Protein AF-A0A3A9JK89-F1 (afdb_monomer)

Mean predicted aligned error: 3.91 Å

Radius of gyration: 12.83 Å; Cα contacts (8 Å, |Δi|>4): 68; chains: 1; bounding box: 23×34×26 Å

Foldseek 3Di:
DEEECAAPPDHVVVVVVCQVPDDDDDDYYYDYPAYPCRVPNVVVVVVVVVVVCCVPVVDDDDDD

Secondary structure (DSSP, 8-state):
-EEETT-SSS-HHHHHHHHHHSPSS---EEETT--TT-TTTHHHHHHHHHHHHHHHH-PPPPP-

Solvent-accessible surface area (backbone atoms only — not comparable to full-atom values): 4018 Å² total; per-residue (Å²): 91,80,43,24,70,52,20,86,82,54,62,60,64,58,58,49,57,54,54,73,72,52,76,81,94,79,60,80,46,74,42,76,90,19,30,76,80,26,84,83,46,44,68,58,58,50,49,56,52,51,51,50,46,32,72,76,66,70,52,84,77,79,86,132

Nearest PDB structures (foldseek):
  2fuk-assembly1_A-2  TM=8.084E-01  e=5.574E-02  Xanthomonas campestris
  3trd-assembly1_A  TM=8.124E-01  e=6.389E-02  Coxiella burnetii
  5cml-assembly1_A  TM=8.348E-01  e=1.103E-01  Rhodothermus marinus
  8qbh-assembly1_A  TM=8.197E-01  e=3.523E-01  Photorhabdus laumondii subsp. laumondii TTO1
  1hkh-assembly1_A  TM=7.440E-01  e=6.974E-01  Microbacterium

Structure (mmCIF, N/CA/C/O backbone):
data_AF-A0A3A9JK89-F1
#
_entry.id   AF-A0A3A9JK89-F1
#
loop_
_atom_site.group_PDB
_atom_site.id
_atom_site.type_symbol
_atom_site.label_atom_id
_atom_site.label_alt_id
_atom_site.label_comp_id
_atom_site.label_asym_id
_atom_s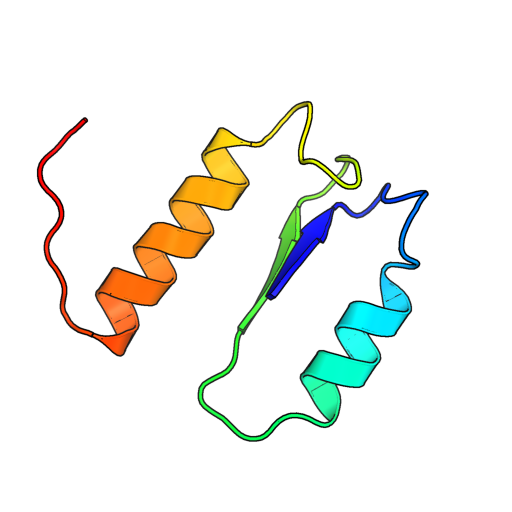ite.label_entity_id
_atom_site.label_seq_id
_atom_site.pdbx_PDB_ins_code
_atom_site.Cartn_x
_atom_site.Cartn_y
_atom_site.Cartn_z
_atom_site.occupancy
_atom_site.B_iso_or_equiv
_atom_site.auth_seq_id
_atom_site.auth_comp_id
_atom_site.auth_asym_id
_atom_site.auth_atom_id
_atom_site.pdbx_PDB_model_num
ATOM 1 N N . MET A 1 1 ? -1.102 -2.437 5.578 1.00 92.25 1 MET A N 1
ATOM 2 C CA . MET A 1 1 ? 0.039 -2.909 4.774 1.00 92.25 1 MET A CA 1
ATOM 3 C C . MET A 1 1 ? 0.252 -1.918 3.649 1.00 92.25 1 MET A C 1
ATOM 5 O O . MET A 1 1 ? -0.724 -1.547 3.004 1.00 92.25 1 MET A O 1
ATOM 9 N N . VAL A 1 2 ? 1.487 -1.461 3.471 1.00 96.62 2 VAL A N 1
ATOM 10 C CA . VAL A 1 2 ? 1.906 -0.569 2.383 1.00 96.62 2 VAL A CA 1
ATOM 11 C C . VAL A 1 2 ? 3.025 -1.301 1.650 1.00 96.62 2 VAL A C 1
ATOM 13 O O . VAL A 1 2 ? 3.928 -1.796 2.317 1.00 96.62 2 VAL A O 1
ATOM 16 N N . GLN A 1 3 ? 2.927 -1.439 0.330 1.00 97.62 3 GLN A N 1
ATOM 17 C CA . GLN A 1 3 ? 3.824 -2.275 -0.475 1.00 97.62 3 GLN A CA 1
ATOM 18 C C . GLN A 1 3 ? 4.190 -1.562 -1.776 1.00 97.62 3 GLN A C 1
ATOM 20 O O . GLN A 1 3 ? 3.296 -1.117 -2.489 1.00 97.62 3 GLN A O 1
ATOM 25 N N . GLY A 1 4 ? 5.478 -1.468 -2.110 1.00 97.75 4 GLY A N 1
ATOM 26 C CA . GLY A 1 4 ? 5.917 -0.991 -3.425 1.00 97.75 4 GLY A CA 1
ATOM 27 C C . GLY A 1 4 ? 5.666 -2.049 -4.50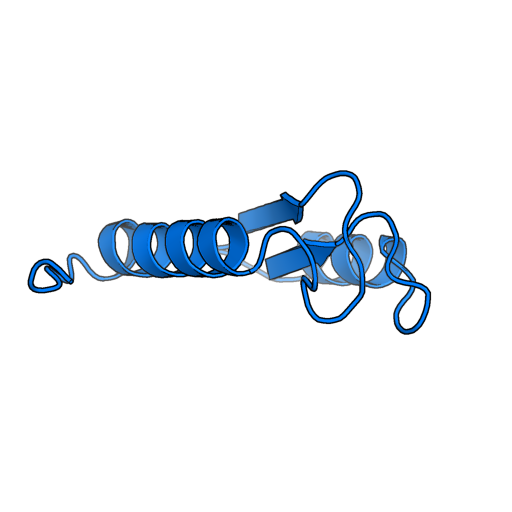4 1.00 97.75 4 GLY A C 1
ATOM 28 O O . GLY A 1 4 ? 5.902 -3.236 -4.261 1.00 97.75 4 GLY A O 1
ATOM 29 N N . THR A 1 5 ? 5.178 -1.657 -5.689 1.00 97.25 5 THR A N 1
ATOM 30 C CA . THR A 1 5 ? 4.900 -2.622 -6.780 1.00 97.25 5 THR A CA 1
ATOM 31 C C . THR A 1 5 ? 6.144 -3.121 -7.513 1.00 97.25 5 THR A C 1
ATOM 33 O O . THR A 1 5 ? 6.078 -4.139 -8.197 1.00 97.25 5 THR A O 1
ATOM 36 N N . LYS A 1 6 ? 7.296 -2.462 -7.334 1.00 97.00 6 LYS A N 1
ATOM 37 C CA . LYS A 1 6 ? 8.611 -2.875 -7.856 1.00 97.00 6 LYS A CA 1
ATOM 38 C C . LYS A 1 6 ? 9.540 -3.384 -6.755 1.00 97.00 6 LYS A C 1
ATOM 40 O O . LYS A 1 6 ? 10.761 -3.338 -6.898 1.00 97.00 6 LYS A O 1
ATOM 45 N N . ASP A 1 7 ? 8.976 -3.858 -5.651 1.00 97.25 7 ASP A N 1
ATOM 46 C CA . ASP A 1 7 ? 9.747 -4.496 -4.594 1.00 97.25 7 ASP A CA 1
ATOM 47 C C . ASP A 1 7 ? 10.407 -5.782 -5.116 1.00 97.25 7 ASP A C 1
ATOM 49 O O . ASP A 1 7 ? 9.757 -6.790 -5.390 1.00 97.25 7 ASP A O 1
ATOM 53 N N . ALA A 1 8 ? 11.725 -5.713 -5.295 1.00 95.94 8 ALA A N 1
ATOM 54 C CA . ALA A 1 8 ? 12.556 -6.831 -5.727 1.00 95.94 8 ALA A CA 1
ATOM 55 C C . ALA A 1 8 ? 13.105 -7.663 -4.551 1.00 95.94 8 ALA A C 1
ATOM 57 O O . ALA A 1 8 ? 13.780 -8.665 -4.782 1.00 95.94 8 ALA A O 1
ATOM 58 N N . VAL A 1 9 ? 12.854 -7.249 -3.305 1.00 97.06 9 VAL A N 1
ATOM 59 C CA . VAL A 1 9 ? 13.319 -7.923 -2.084 1.00 97.06 9 VAL A CA 1
ATOM 60 C C . VAL A 1 9 ? 12.224 -8.837 -1.542 1.00 97.06 9 VAL A C 1
ATOM 62 O O . VAL A 1 9 ? 12.480 -10.000 -1.233 1.00 97.06 9 VAL A O 1
ATOM 65 N N . VAL A 1 10 ? 10.995 -8.329 -1.459 1.00 93.12 10 VAL A N 1
ATOM 66 C CA . VAL A 1 10 ? 9.807 -9.072 -1.038 1.00 93.12 10 VAL A CA 1
ATOM 67 C C . VAL A 1 10 ? 8.807 -9.084 -2.185 1.00 93.12 10 VAL A C 1
ATOM 69 O O . VAL A 1 10 ? 8.341 -8.038 -2.622 1.00 93.12 10 VAL A O 1
ATOM 72 N N . ASN A 1 11 ? 8.448 -10.282 -2.656 1.00 92.62 11 ASN A N 1
ATOM 73 C CA . ASN A 1 11 ? 7.439 -10.434 -3.701 1.00 92.62 11 ASN A CA 1
ATOM 74 C C . ASN A 1 11 ? 6.107 -9.788 -3.250 1.00 92.62 11 ASN A C 1
ATOM 76 O O . ASN A 1 11 ? 5.560 -10.220 -2.228 1.00 92.62 11 ASN A O 1
ATOM 80 N N . PRO A 1 12 ? 5.554 -8.816 -4.003 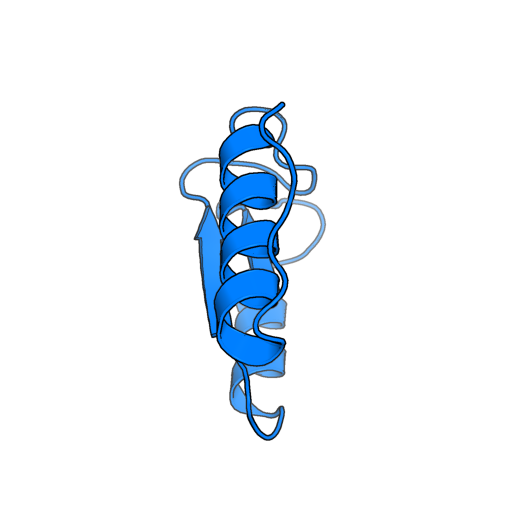1.00 91.06 12 PRO A N 1
ATOM 81 C CA . PRO A 1 12 ? 4.295 -8.151 -3.661 1.00 91.06 12 PRO A CA 1
ATOM 82 C C . PRO A 1 12 ? 3.091 -9.087 -3.451 1.00 91.06 12 PRO A C 1
ATOM 84 O O . PRO A 1 12 ? 2.159 -8.717 -2.729 1.00 91.06 12 PRO A O 1
ATOM 87 N N . GLU A 1 13 ? 3.104 -10.296 -4.026 1.00 93.56 13 GLU A N 1
ATOM 88 C CA . GLU A 1 13 ? 2.058 -11.305 -3.804 1.00 93.56 13 GLU A CA 1
ATOM 89 C C . GLU A 1 13 ? 2.048 -11.835 -2.362 1.00 93.56 13 GLU A C 1
ATOM 91 O O . GLU A 1 13 ? 0.976 -12.070 -1.809 1.00 93.56 13 GLU A O 1
ATOM 96 N N . HIS A 1 14 ? 3.200 -11.922 -1.684 1.00 94.62 14 HIS A N 1
ATOM 97 C CA . HIS A 1 14 ? 3.238 -12.348 -0.277 1.00 94.62 14 HIS A CA 1
ATOM 98 C C . HIS A 1 14 ? 2.459 -11.380 0.627 1.00 94.62 14 HIS A C 1
ATOM 100 O O . HIS A 1 14 ? 1.764 -11.786 1.560 1.00 94.62 14 HIS A O 1
ATOM 106 N N . THR A 1 15 ? 2.538 -10.079 0.335 1.00 94.44 15 THR A N 1
ATOM 107 C CA . THR A 1 15 ? 1.787 -9.046 1.058 1.00 94.44 15 THR A CA 1
ATOM 108 C C . THR A 1 15 ? 0.280 -9.211 0.839 1.00 94.44 15 THR A C 1
ATOM 110 O O . THR A 1 15 ? -0.502 -9.016 1.773 1.00 94.44 15 THR A O 1
ATOM 113 N N . LYS A 1 16 ? -0.142 -9.625 -0.361 1.00 94.75 16 LYS A N 1
ATOM 114 C CA . LYS A 1 16 ? -1.546 -9.917 -0.671 1.00 94.75 16 LYS A CA 1
ATOM 115 C C . LYS A 1 16 ? -2.058 -11.140 0.088 1.00 94.75 16 LYS A C 1
ATOM 117 O O . LYS A 1 16 ? -3.099 -11.049 0.735 1.00 94.75 16 LYS A O 1
ATOM 122 N N . GLU A 1 17 ? -1.316 -12.244 0.068 1.00 96.19 17 GLU A N 1
ATOM 123 C CA . GLU A 1 17 ? -1.670 -13.473 0.794 1.00 96.19 17 GLU A CA 1
ATOM 124 C C . GLU A 1 17 ? -1.830 -13.211 2.300 1.00 96.19 17 GLU A C 1
ATOM 126 O O . GLU A 1 17 ? -2.814 -13.619 2.931 1.00 96.19 17 GLU A O 1
ATOM 131 N N . LEU A 1 18 ? -0.894 -12.456 2.883 1.00 95.06 18 LEU A N 1
ATOM 132 C CA . LEU A 1 18 ? -0.969 -12.058 4.286 1.00 95.06 18 LEU A CA 1
ATOM 133 C C . LEU A 1 18 ? -2.178 -11.150 4.552 1.00 95.06 18 LEU A C 1
ATOM 135 O O . LEU A 1 18 ? -2.881 -11.321 5.553 1.00 95.06 18 L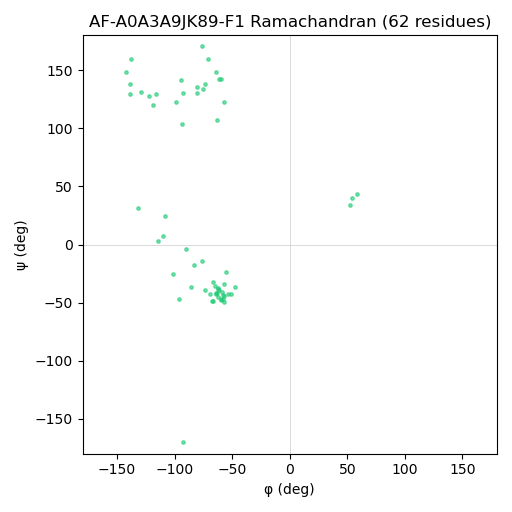EU A O 1
ATOM 139 N N . TYR A 1 19 ? -2.463 -10.204 3.655 1.00 96.38 19 TYR A N 1
ATOM 140 C CA . TYR A 1 19 ? -3.648 -9.364 3.772 1.00 96.38 19 TYR A CA 1
ATOM 141 C C . TYR A 1 19 ? -4.928 -10.199 3.764 1.00 96.38 19 TYR A C 1
ATOM 143 O O . TYR A 1 19 ? -5.775 -9.991 4.628 1.00 96.38 19 TYR A O 1
ATOM 151 N N . GLU A 1 20 ? -5.087 -11.143 2.837 1.00 96.88 20 GLU A N 1
ATOM 152 C CA . GLU A 1 20 ? -6.300 -11.958 2.697 1.00 96.88 20 GLU A CA 1
ATOM 153 C C . GLU A 1 20 ? -6.577 -12.805 3.947 1.00 96.88 20 GLU A C 1
ATOM 155 O O . GLU A 1 20 ? -7.717 -12.854 4.414 1.00 96.88 20 GLU A O 1
ATOM 160 N N . THR A 1 21 ? -5.529 -13.361 4.557 1.00 96.88 21 THR A N 1
ATOM 161 C CA . THR A 1 21 ? -5.620 -14.265 5.71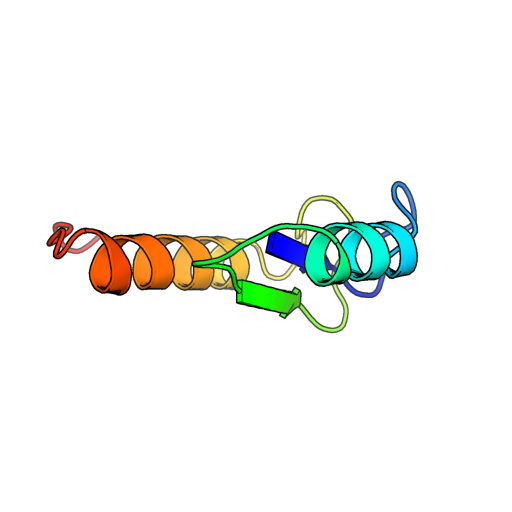8 1.00 96.88 21 THR A CA 1
ATOM 162 C C . THR A 1 21 ? -5.738 -13.564 7.077 1.00 96.88 21 THR A C 1
ATOM 164 O O . THR A 1 21 ? -6.179 -14.177 8.050 1.00 96.88 21 THR A O 1
ATOM 167 N N . THR A 1 22 ? -5.403 -12.275 7.174 1.00 96.00 22 THR A N 1
ATOM 168 C CA . THR A 1 22 ? -5.441 -11.531 8.448 1.00 96.00 22 THR A CA 1
ATOM 169 C C . THR A 1 22 ? -6.872 -11.067 8.798 1.00 96.00 22 THR A C 1
ATOM 171 O O . THR A 1 22 ? -7.567 -10.554 7.922 1.00 96.00 22 THR A O 1
ATOM 174 N N . PRO A 1 23 ? -7.372 -11.191 10.042 1.00 94.00 23 PRO A N 1
ATOM 175 C CA . PRO A 1 23 ? -8.661 -10.608 10.442 1.00 94.00 23 PRO A CA 1
ATOM 176 C C . PRO A 1 23 ? -8.612 -9.066 10.548 1.00 94.00 23 PRO A C 1
ATOM 178 O O . PRO A 1 23 ? -7.545 -8.465 10.625 1.00 94.00 23 PRO A O 1
ATOM 181 N N . GLY A 1 24 ? -9.772 -8.400 10.497 1.00 89.12 24 GLY A N 1
ATOM 182 C CA . GLY A 1 24 ? -9.860 -6.929 10.480 1.00 89.12 24 GLY A CA 1
ATOM 183 C C . GLY A 1 24 ? -9.614 -6.242 11.838 1.00 89.12 24 GLY A C 1
ATOM 184 O O . GLY A 1 24 ? -9.603 -6.921 12.865 1.00 89.12 24 GLY A O 1
ATOM 185 N N . PRO A 1 25 ? -9.484 -4.896 11.868 1.00 91.44 25 PRO A N 1
ATOM 186 C CA . PRO A 1 25 ? -9.465 -3.961 10.734 1.00 91.44 25 PRO A CA 1
ATOM 187 C C . PRO A 1 25 ? -8.128 -3.984 9.974 1.00 91.44 25 PRO A C 1
ATOM 189 O O . PRO A 1 25 ? -7.056 -3.929 10.569 1.00 91.44 25 PRO A O 1
ATOM 192 N N . LYS A 1 26 ? -8.191 -4.031 8.637 1.00 94.00 26 LYS A N 1
ATOM 193 C CA . LYS A 1 26 ? -7.014 -4.123 7.758 1.00 94.00 26 LYS A CA 1
ATOM 194 C C . LYS A 1 26 ? -7.184 -3.292 6.487 1.00 94.00 26 LYS A C 1
ATOM 196 O O . LYS A 1 26 ? -8.283 -3.190 5.947 1.00 94.00 26 LYS A O 1
ATOM 201 N N . ARG A 1 27 ? -6.077 -2.764 5.964 1.00 94.31 27 ARG A N 1
ATOM 202 C CA . ARG A 1 27 ? -5.987 -2.076 4.664 1.00 94.31 27 ARG A CA 1
ATOM 203 C C . ARG A 1 27 ? -4.703 -2.503 3.960 1.00 94.31 27 ARG A C 1
ATOM 205 O O . ARG A 1 27 ? -3.659 -2.592 4.611 1.00 94.31 27 ARG A O 1
ATOM 212 N N . LEU A 1 28 ? -4.783 -2.750 2.659 1.00 95.50 28 LEU A N 1
ATOM 213 C CA . LEU A 1 28 ? -3.639 -2.976 1.779 1.00 95.50 28 LEU A CA 1
ATOM 214 C C . LEU A 1 28 ? -3.599 -1.848 0.751 1.00 95.50 28 LEU A C 1
ATOM 216 O O . LEU A 1 28 ? -4.624 -1.540 0.147 1.00 95.50 28 LEU A O 1
ATOM 220 N N . ILE A 1 29 ? -2.437 -1.215 0.600 1.00 96.94 29 ILE A N 1
ATOM 221 C CA . ILE A 1 29 ? -2.183 -0.200 -0.421 1.00 96.94 29 ILE A CA 1
ATOM 222 C C . ILE A 1 29 ? -0.900 -0.558 -1.151 1.00 96.94 29 ILE A C 1
ATOM 224 O O . ILE A 1 29 ? 0.131 -0.800 -0.519 1.00 96.94 29 ILE A O 1
ATOM 228 N N . TYR A 1 30 ? -0.984 -0.533 -2.475 1.00 97.62 30 TYR A N 1
ATOM 229 C CA . TYR A 1 30 ? 0.171 -0.581 -3.348 1.00 97.62 30 TYR A CA 1
ATOM 230 C C . TYR A 1 30 ? 0.622 0.837 -3.695 1.00 97.62 30 TYR A C 1
ATOM 232 O O . TYR A 1 30 ? -0.187 1.689 -4.065 1.00 97.62 30 TYR A O 1
ATOM 240 N N . ILE A 1 31 ? 1.916 1.090 -3.534 1.00 97.69 31 ILE A N 1
ATOM 241 C CA . ILE A 1 31 ? 2.583 2.295 -4.009 1.00 97.69 31 ILE A CA 1
ATOM 242 C C . ILE A 1 31 ? 3.150 1.951 -5.382 1.00 97.69 31 ILE A C 1
ATOM 244 O O . ILE A 1 31 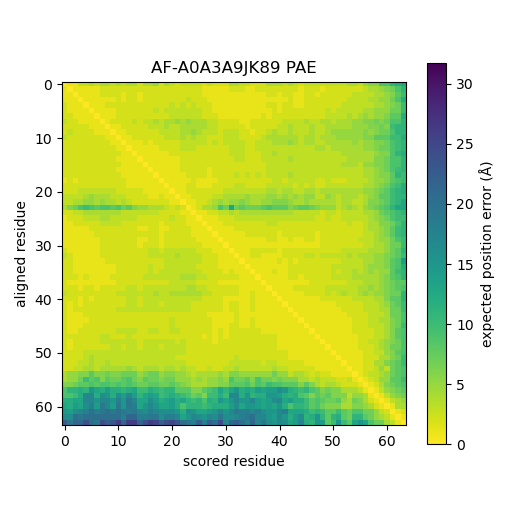? 4.128 1.209 -5.501 1.00 97.69 31 ILE A O 1
ATOM 248 N N . GLU A 1 32 ? 2.472 2.438 -6.418 1.00 97.56 32 GLU A N 1
ATOM 249 C CA . GLU A 1 32 ? 2.824 2.139 -7.804 1.00 97.56 32 GLU A CA 1
ATOM 250 C C . GLU A 1 32 ? 4.225 2.633 -8.152 1.00 97.56 32 GLU A C 1
ATOM 252 O O . GLU A 1 32 ? 4.624 3.717 -7.729 1.00 97.56 32 GLU A O 1
ATOM 257 N N . ASP A 1 33 ? 4.956 1.867 -8.961 1.00 97.00 33 ASP A N 1
ATOM 258 C CA . ASP A 1 33 ? 6.284 2.205 -9.476 1.00 97.00 33 ASP A CA 1
ATOM 259 C C . ASP A 1 33 ? 7.311 2.566 -8.388 1.00 97.00 33 ASP A C 1
ATOM 261 O O . ASP A 1 33 ? 8.084 3.511 -8.561 1.00 97.00 33 ASP A O 1
ATOM 265 N N . ASP A 1 34 ? 7.312 1.856 -7.261 1.00 97.94 34 ASP A N 1
ATOM 266 C CA . ASP A 1 34 ? 8.283 2.077 -6.186 1.00 97.94 34 ASP A CA 1
ATOM 267 C C . ASP A 1 34 ? 8.818 0.771 -5.591 1.00 97.94 34 ASP A C 1
ATOM 269 O O . ASP A 1 34 ? 8.225 -0.296 -5.769 1.00 97.94 34 ASP A O 1
ATOM 273 N N . ASP A 1 35 ? 9.969 0.862 -4.933 1.00 97.69 35 ASP A N 1
ATOM 274 C CA . ASP A 1 35 ? 10.747 -0.277 -4.451 1.00 97.69 35 ASP A CA 1
ATOM 275 C C . ASP A 1 35 ? 10.416 -0.681 -3.002 1.00 97.69 35 ASP A C 1
ATOM 277 O O . ASP A 1 35 ? 9.449 -0.215 -2.397 1.00 97.69 35 ASP A O 1
ATOM 281 N N . HIS A 1 36 ? 11.236 -1.580 -2.448 1.00 97.31 36 HIS A N 1
ATOM 282 C CA . HIS A 1 36 ? 11.093 -2.121 -1.096 1.00 97.31 36 HIS A CA 1
ATOM 283 C C . HIS A 1 36 ? 11.084 -1.054 0.009 1.00 97.31 36 HIS A C 1
ATOM 285 O O . HIS A 1 36 ? 10.431 -1.223 1.037 1.00 97.31 36 HIS A O 1
ATOM 291 N N . VAL A 1 37 ? 11.837 0.033 -0.181 1.00 96.69 37 VAL A N 1
ATOM 292 C CA . VAL A 1 37 ? 12.044 1.079 0.832 1.00 96.69 37 VAL A CA 1
ATOM 293 C C . VAL A 1 37 ? 11.346 2.388 0.469 1.00 96.69 37 VAL A C 1
ATOM 295 O O . VAL A 1 37 ? 11.504 3.383 1.176 1.00 96.69 37 VAL A O 1
ATOM 298 N N . PHE A 1 38 ? 10.545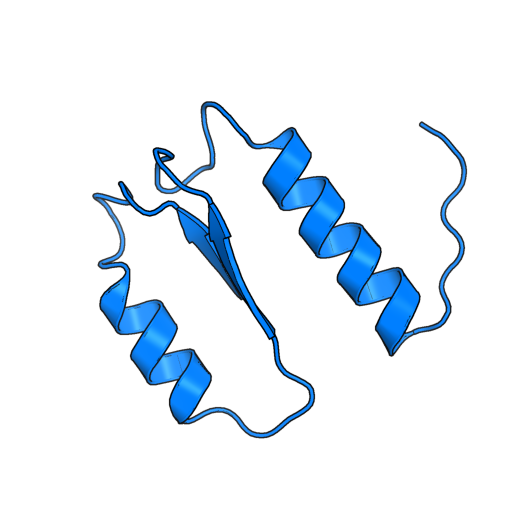 2.377 -0.598 1.00 97.56 38 PHE A N 1
ATOM 299 C CA . PHE A 1 38 ? 9.842 3.533 -1.138 1.00 97.56 38 PHE A CA 1
ATOM 300 C C . PHE A 1 38 ? 10.787 4.672 -1.547 1.00 97.56 38 PHE A C 1
ATOM 302 O O . PHE A 1 38 ? 10.528 5.839 -1.238 1.00 97.56 38 PHE A O 1
ATOM 309 N N . THR A 1 39 ? 11.905 4.350 -2.210 1.00 97.25 39 THR A N 1
ATOM 310 C CA . THR A 1 39 ? 12.950 5.319 -2.595 1.00 97.25 39 THR A CA 1
ATOM 311 C C . THR A 1 39 ? 12.386 6.581 -3.251 1.00 97.25 39 THR A C 1
ATOM 313 O O . THR A 1 39 ? 12.896 7.678 -3.011 1.00 97.25 39 THR A O 1
ATOM 316 N N . TYR A 1 40 ? 11.329 6.459 -4.059 1.00 97.50 40 TYR A N 1
ATOM 317 C CA . TYR A 1 40 ? 10.783 7.589 -4.814 1.00 97.50 40 TYR A CA 1
ATOM 318 C C . TYR A 1 40 ? 9.528 8.210 -4.197 1.00 97.50 40 TYR A C 1
ATOM 320 O O . TYR A 1 40 ? 9.245 9.381 -4.451 1.00 97.50 40 TYR A O 1
ATOM 328 N N . LYS A 1 41 ? 8.758 7.452 -3.415 1.00 97.81 41 LYS A N 1
ATOM 329 C CA . LYS A 1 41 ? 7.437 7.853 -2.908 1.00 97.81 41 LYS A CA 1
ATOM 330 C C . LYS A 1 41 ? 7.292 7.610 -1.403 1.00 97.81 41 LYS A C 1
ATOM 332 O O . LYS A 1 41 ? 6.183 7.418 -0.907 1.00 97.81 41 LYS A O 1
ATOM 337 N N . LEU A 1 42 ? 8.389 7.711 -0.647 1.00 97.44 42 LEU A N 1
ATOM 338 C CA . LEU A 1 42 ? 8.391 7.599 0.818 1.00 97.44 42 LEU A CA 1
ATOM 339 C C . LEU A 1 42 ? 7.351 8.512 1.486 1.00 97.44 42 LEU A C 1
ATOM 341 O O . LEU A 1 42 ? 6.643 8.076 2.390 1.00 97.44 42 LEU A O 1
ATOM 345 N N . ALA A 1 43 ? 7.215 9.758 1.020 1.00 97.06 43 ALA A N 1
ATOM 346 C CA . ALA A 1 43 ? 6.217 10.691 1.546 1.00 97.06 43 ALA A CA 1
ATOM 347 C C . ALA A 1 43 ? 4.787 10.137 1.418 1.00 97.06 43 ALA A C 1
ATOM 349 O O . ALA A 1 43 ? 4.032 10.163 2.385 1.00 97.06 43 ALA A O 1
ATOM 350 N N . GLN A 1 44 ? 4.451 9.536 0.273 1.00 97.38 44 GLN A N 1
ATOM 351 C CA . GLN A 1 44 ? 3.151 8.903 0.047 1.00 97.38 44 GLN A CA 1
ATOM 352 C C . GLN A 1 44 ? 2.935 7.703 0.983 1.00 97.38 44 GLN A C 1
ATOM 354 O O . GLN A 1 44 ? 1.854 7.541 1.551 1.00 97.38 44 GLN A O 1
ATOM 359 N N . ALA A 1 45 ? 3.960 6.867 1.184 1.00 96.94 45 ALA A N 1
ATOM 360 C CA . ALA A 1 45 ? 3.888 5.742 2.117 1.00 96.94 45 ALA A CA 1
ATOM 361 C C . ALA A 1 45 ? 3.662 6.207 3.574 1.00 96.94 45 ALA A C 1
ATOM 363 O O . ALA A 1 45 ? 2.880 5.598 4.316 1.00 96.94 45 ALA A O 1
ATOM 364 N N . ILE A 1 46 ? 4.296 7.317 3.972 1.00 96.25 46 ILE A N 1
ATOM 365 C CA . ILE A 1 46 ? 4.105 7.956 5.282 1.00 96.25 46 ILE A CA 1
ATOM 366 C C . ILE A 1 46 ? 2.689 8.524 5.408 1.00 96.25 46 ILE A C 1
ATOM 368 O O . ILE A 1 46 ? 2.016 8.248 6.401 1.00 96.25 46 ILE A O 1
ATOM 372 N N . GLU A 1 47 ? 2.208 9.270 4.413 1.00 95.81 47 GLU A N 1
ATOM 373 C CA . GLU A 1 47 ? 0.862 9.857 4.406 1.00 95.81 47 GLU A CA 1
ATOM 374 C C . GLU A 1 47 ? -0.219 8.789 4.573 1.00 95.81 47 GLU A C 1
ATOM 376 O O . GLU A 1 47 ? -1.047 8.888 5.478 1.00 95.81 47 GLU A O 1
ATOM 381 N N . VAL A 1 48 ? -0.149 7.711 3.786 1.00 95.38 48 VAL A N 1
ATOM 382 C CA . VAL A 1 48 ? -1.043 6.547 3.898 1.00 95.38 48 VAL A CA 1
ATOM 383 C C . VAL A 1 48 ? -1.065 5.982 5.319 1.00 95.38 48 VAL A C 1
ATOM 385 O O . VAL A 1 48 ? -2.122 5.622 5.851 1.00 95.38 48 VAL A O 1
ATOM 388 N N . THR A 1 49 ? 0.109 5.887 5.937 1.00 93.75 49 THR A N 1
ATOM 389 C CA . THR A 1 49 ? 0.261 5.341 7.285 1.00 93.75 49 THR A CA 1
ATOM 390 C C . THR A 1 49 ? -0.348 6.281 8.327 1.00 93.75 49 THR A C 1
ATOM 392 O O . THR A 1 49 ? -1.085 5.837 9.207 1.00 93.75 49 THR A O 1
ATOM 395 N N . ILE A 1 50 ? -0.119 7.589 8.200 1.00 93.75 50 ILE A N 1
ATOM 396 C CA . ILE A 1 50 ? -0.714 8.614 9.066 1.00 93.75 50 ILE A CA 1
ATOM 397 C C . ILE A 1 50 ? -2.242 8.622 8.935 1.00 93.75 50 ILE A C 1
ATOM 399 O O . ILE A 1 50 ? -2.942 8.666 9.948 1.00 93.75 50 ILE A O 1
ATOM 403 N N . GLU A 1 51 ? -2.779 8.557 7.716 1.00 92.81 51 GLU A N 1
ATOM 404 C CA . GLU A 1 51 ? -4.224 8.484 7.475 1.00 92.81 51 GLU A CA 1
ATOM 405 C C . GLU A 1 51 ? -4.860 7.266 8.143 1.00 92.81 51 GLU A C 1
ATOM 407 O O . GLU A 1 51 ? -5.941 7.369 8.725 1.00 92.81 51 GLU A O 1
ATOM 412 N N . TRP A 1 52 ? -4.190 6.112 8.101 1.00 92.56 52 TRP A N 1
ATOM 413 C CA . TRP A 1 52 ? -4.654 4.924 8.811 1.00 92.56 52 TRP A CA 1
ATOM 414 C C . TRP A 1 52 ? -4.763 5.176 10.318 1.00 92.56 52 TRP A C 1
ATOM 416 O O . TRP A 1 52 ? -5.799 4.878 10.916 1.00 92.56 52 TRP A O 1
ATOM 426 N N . PHE A 1 53 ? -3.740 5.785 10.926 1.00 91.06 53 PHE A N 1
ATOM 427 C CA . PHE A 1 53 ? -3.766 6.114 12.352 1.00 91.06 53 PHE A CA 1
ATOM 428 C C . PHE A 1 53 ? -4.871 7.115 12.709 1.00 91.06 53 PHE A C 1
ATOM 430 O O . PHE A 1 53 ? -5.569 6.917 13.705 1.00 91.06 53 PHE A O 1
ATOM 437 N N . LYS A 1 54 ? -5.076 8.146 11.882 1.00 90.44 54 LYS A N 1
ATOM 438 C CA . LYS A 1 54 ? -6.175 9.112 12.044 1.00 90.44 54 LYS A CA 1
ATOM 439 C C . LYS A 1 54 ? -7.536 8.410 12.035 1.00 90.44 54 LYS A C 1
ATOM 441 O O . LYS A 1 54 ? -8.346 8.649 12.923 1.00 90.44 54 LYS A O 1
ATOM 446 N N . ASN A 1 55 ? -7.761 7.509 11.079 1.00 87.88 55 ASN A N 1
ATOM 447 C CA . ASN A 1 55 ? -9.056 6.851 10.892 1.00 87.88 55 ASN A CA 1
AT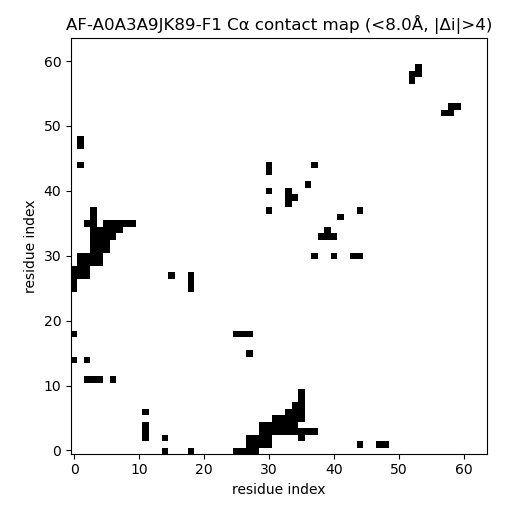OM 448 C C . ASN A 1 55 ? -9.371 5.800 11.964 1.00 87.88 55 ASN A C 1
ATOM 450 O O . ASN A 1 55 ? -10.518 5.689 12.386 1.00 87.88 55 ASN A O 1
ATOM 454 N N . ILE A 1 56 ? -8.378 5.019 12.398 1.00 88.19 56 ILE A N 1
ATOM 455 C CA . ILE A 1 56 ? -8.605 3.924 13.355 1.00 88.19 56 ILE A CA 1
ATOM 456 C C . ILE A 1 56 ? -8.568 4.403 14.805 1.00 88.19 56 ILE A C 1
ATOM 458 O O . ILE A 1 56 ? -9.328 3.903 15.632 1.00 88.19 56 ILE A O 1
ATOM 462 N N . TYR A 1 57 ? -7.702 5.364 15.123 1.00 82.12 57 TYR A N 1
ATOM 463 C CA . TYR A 1 57 ? -7.449 5.771 16.507 1.00 82.12 57 TYR A CA 1
ATOM 464 C C . TYR A 1 57 ? -7.901 7.199 16.818 1.00 82.12 57 TYR A C 1
ATOM 466 O O . TYR A 1 57 ? -7.689 7.664 17.935 1.00 82.12 57 TYR A O 1
ATOM 474 N N . ASN A 1 58 ? -8.513 7.900 15.856 1.00 81.19 58 ASN A N 1
ATOM 475 C CA . ASN A 1 58 ? -8.938 9.297 15.994 1.00 81.19 58 ASN A CA 1
ATOM 476 C C . ASN A 1 58 ? -7.800 10.222 16.481 1.00 81.19 58 ASN A C 1
ATOM 478 O O . ASN A 1 58 ? -8.014 11.154 17.256 1.00 81.19 58 ASN A O 1
ATOM 482 N N . ILE A 1 59 ? -6.563 9.931 16.062 1.00 80.25 59 ILE A N 1
ATOM 483 C CA . ILE A 1 59 ? -5.371 10.692 16.449 1.00 80.25 59 ILE A CA 1
ATOM 484 C C . ILE A 1 59 ? -5.281 11.949 15.581 1.00 80.25 59 ILE A C 1
ATOM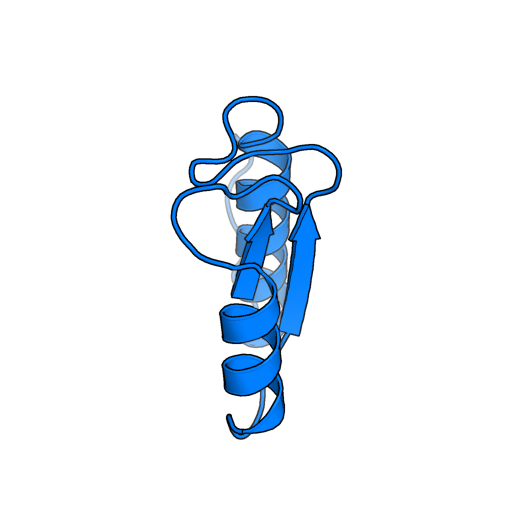 486 O O . ILE A 1 59 ? -5.333 11.858 14.357 1.00 80.25 59 ILE A O 1
ATOM 490 N N . GLN A 1 60 ? -5.080 13.117 16.195 1.00 76.12 60 GLN A N 1
ATOM 491 C CA . GLN A 1 60 ? -4.696 14.337 15.484 1.00 76.12 60 GLN A CA 1
ATOM 492 C C . GLN A 1 60 ? -3.185 14.549 15.592 1.00 76.12 60 GLN A C 1
ATOM 494 O O . GLN A 1 60 ? -2.637 14.640 16.687 1.00 76.12 60 GLN A O 1
ATOM 499 N N . PHE A 1 61 ? -2.515 14.634 14.444 1.00 72.38 61 PHE A N 1
ATOM 500 C CA . PHE A 1 61 ? -1.097 14.977 14.360 1.00 72.38 61 PHE A CA 1
ATOM 501 C C . PHE A 1 61 ? -0.950 16.482 14.112 1.00 72.38 61 PHE A C 1
ATOM 503 O O . PHE A 1 61 ? -1.740 17.057 13.358 1.00 72.38 61 PHE A O 1
ATOM 510 N N . ALA A 1 62 ? 0.052 17.110 14.730 1.00 70.38 62 ALA A N 1
ATOM 511 C CA . ALA A 1 62 ? 0.425 18.489 14.420 1.00 70.38 62 ALA A CA 1
ATOM 512 C C . ALA A 1 62 ? 0.922 18.593 12.961 1.00 70.38 62 ALA A C 1
ATOM 514 O O . ALA A 1 62 ? 1.476 17.614 12.451 1.00 70.38 62 ALA A O 1
ATOM 515 N N . PRO A 1 63 ? 0.713 19.732 12.275 1.00 65.75 63 PRO A N 1
ATOM 516 C CA . PRO A 1 63 ? 1.274 19.939 10.943 1.00 65.75 63 PRO A CA 1
ATOM 517 C C . PRO A 1 63 ? 2.808 19.844 10.981 1.00 65.75 63 PRO A C 1
ATOM 519 O O . PRO A 1 63 ? 3.424 20.256 11.967 1.00 65.75 63 PRO A O 1
ATOM 522 N N . LEU A 1 64 ? 3.375 19.260 9.920 1.00 57.84 64 LEU A N 1
ATOM 523 C CA . LEU A 1 64 ? 4.819 19.188 9.676 1.00 57.84 64 LEU A CA 1
ATOM 524 C C . LEU A 1 64 ? 5.389 20.565 9.323 1.00 57.84 64 LEU A C 1
ATOM 526 O O . LEU A 1 64 ? 4.684 21.321 8.614 1.00 57.84 64 LEU A O 1
#

Sequence (64 aa):
MVQGTKDAVVNPEHTKELYETTPGPKRLIYIEDDDHVFTYKLAQAIEVTIEWFKNIYNIQFAPL

pLDDT: mean 92.47, std 8.15, range [57.84, 97.94]